Protein AF-A0A8C1NSJ1-F1 (afdb_monomer_lite)

Structure (mmCIF, N/CA/C/O backbone):
data_AF-A0A8C1NSJ1-F1
#
_entry.id   AF-A0A8C1NSJ1-F1
#
loop_
_atom_site.group_PDB
_atom_site.id
_atom_site.type_symbol
_atom_site.label_atom_id
_atom_site.label_alt_id
_atom_site.label_comp_id
_atom_site.label_asym_id
_atom_site.label_entity_id
_atom_site.label_seq_id
_atom_site.pdbx_PDB_ins_code
_atom_site.Cartn_x
_atom_site.Cartn_y
_atom_site.Cartn_z
_atom_site.occupancy
_atom_site.B_iso_or_equiv
_atom_site.auth_seq_id
_atom_site.auth_comp_id
_atom_site.auth_asym_id
_atom_site.auth_atom_id
_atom_site.pdbx_PDB_model_num
ATOM 1 N N . MET A 1 1 ? 10.206 16.726 -25.570 1.00 34.31 1 MET A N 1
ATOM 2 C CA . MET A 1 1 ? 10.011 17.999 -24.839 1.00 34.31 1 MET A CA 1
ATOM 3 C C . MET A 1 1 ? 8.694 18.612 -25.281 1.00 34.31 1 MET A C 1
ATOM 5 O O . MET A 1 1 ? 8.468 18.749 -26.475 1.00 34.31 1 MET A O 1
ATOM 9 N N . HIS A 1 2 ? 7.800 18.856 -24.326 1.00 54.91 2 HIS A N 1
ATOM 10 C CA . HIS A 1 2 ? 6.410 19.257 -24.540 1.00 54.91 2 HIS A CA 1
ATOM 11 C C . HIS A 1 2 ? 6.278 20.534 -25.377 1.00 54.91 2 HIS A C 1
ATOM 13 O O . HIS A 1 2 ? 6.835 21.564 -25.010 1.00 54.91 2 HIS A O 1
ATOM 19 N N . THR A 1 3 ? 5.458 20.502 -26.429 1.00 38.59 3 THR A N 1
ATOM 20 C CA . THR A 1 3 ? 4.785 21.707 -26.930 1.00 38.59 3 THR A CA 1
ATOM 21 C C . THR A 1 3 ? 3.334 21.371 -27.275 1.00 38.59 3 THR A C 1
ATOM 23 O O . THR A 1 3 ? 3.042 20.679 -28.240 1.00 38.59 3 THR A O 1
ATOM 26 N N . CYS A 1 4 ? 2.400 21.859 -26.460 1.00 50.91 4 CYS A N 1
ATOM 27 C CA . CYS A 1 4 ? 1.008 22.037 -26.863 1.00 50.91 4 CYS A CA 1
ATOM 28 C C . CYS A 1 4 ? 0.655 23.495 -26.586 1.00 50.91 4 CYS A C 1
ATOM 30 O O . CYS A 1 4 ? 0.362 23.886 -25.459 1.00 50.91 4 CYS A O 1
ATOM 32 N N . LYS A 1 5 ? 0.776 24.315 -27.632 1.00 51.41 5 LYS A N 1
ATOM 33 C CA . LYS A 1 5 ? 0.287 25.692 -27.674 1.00 51.41 5 LYS A CA 1
ATOM 34 C C . LYS A 1 5 ? -1.123 25.674 -28.266 1.00 51.41 5 LYS A C 1
ATOM 36 O O . LYS A 1 5 ? -1.311 25.129 -29.343 1.00 51.41 5 LYS A O 1
ATOM 41 N N . GLY A 1 6 ? -2.050 26.370 -27.611 1.00 47.47 6 GLY A N 1
ATOM 42 C CA . GLY A 1 6 ? -3.136 27.074 -28.301 1.00 47.47 6 GLY A CA 1
ATOM 43 C C . GLY A 1 6 ? -4.393 26.274 -28.650 1.00 47.47 6 GLY A C 1
ATOM 44 O O . GLY A 1 6 ? -4.537 25.761 -29.747 1.00 47.47 6 GLY A O 1
ATOM 45 N N . HIS A 1 7 ? -5.338 26.274 -27.711 1.00 55.91 7 HIS A N 1
ATOM 46 C CA . HIS A 1 7 ? -6.743 26.667 -27.887 1.00 55.91 7 HIS A CA 1
ATOM 47 C C . HIS A 1 7 ? -7.423 26.421 -29.259 1.00 55.91 7 HIS A C 1
ATOM 49 O O . HIS A 1 7 ? -7.341 27.264 -30.150 1.00 55.91 7 HIS A O 1
ATOM 55 N N . ARG A 1 8 ? -8.200 25.324 -29.346 1.00 41.94 8 ARG A N 1
ATOM 56 C CA . ARG A 1 8 ? -9.598 25.216 -29.848 1.00 41.94 8 ARG A CA 1
ATOM 57 C C . ARG A 1 8 ? -9.840 23.802 -30.406 1.00 41.94 8 ARG A C 1
ATOM 59 O O . ARG A 1 8 ? -9.483 23.510 -31.535 1.00 41.94 8 ARG A O 1
ATOM 66 N N . LEU A 1 9 ? -10.436 22.950 -29.564 1.00 51.19 9 LEU A N 1
ATOM 67 C CA . LEU A 1 9 ? -11.153 21.707 -29.891 1.00 51.19 9 LEU A CA 1
ATOM 68 C C . LEU A 1 9 ? -10.649 20.926 -31.126 1.00 51.19 9 LEU A C 1
ATOM 70 O O . LEU A 1 9 ? -11.204 21.037 -32.215 1.00 51.19 9 LEU A O 1
ATOM 74 N N . VAL A 1 10 ? -9.683 20.029 -30.923 1.00 44.72 10 VAL A N 1
ATOM 75 C CA . VAL A 1 10 ? -9.591 18.824 -31.756 1.00 44.72 10 VAL A CA 1
ATOM 76 C C . VAL A 1 10 ? -9.828 17.633 -30.841 1.00 44.72 10 VAL A C 1
ATOM 78 O O . VAL A 1 10 ? -8.974 17.225 -30.061 1.00 44.72 10 VAL A O 1
ATOM 81 N N . PHE A 1 11 ? -11.052 17.129 -30.935 1.00 47.06 11 PHE A N 1
ATOM 82 C CA . PHE A 1 11 ? -11.524 15.813 -30.519 1.00 47.06 11 PHE A CA 1
ATOM 83 C C . PHE A 1 11 ? -10.714 14.714 -31.255 1.00 47.06 11 PHE A C 1
ATOM 85 O O . PHE A 1 11 ? -11.242 13.991 -32.092 1.00 47.06 11 PHE A O 1
ATOM 92 N N . LEU A 1 12 ? -9.403 14.617 -31.010 1.00 50.06 12 LEU A N 1
ATOM 93 C CA . LEU A 1 12 ? -8.548 13.556 -31.540 1.00 50.06 12 LEU A CA 1
ATOM 94 C C . LEU A 1 12 ? -8.023 12.741 -30.369 1.00 50.06 12 LEU A C 1
ATOM 96 O O . LEU A 1 12 ? -7.242 13.219 -29.549 1.00 50.06 12 LEU A O 1
ATOM 100 N N . CYS A 1 13 ? -8.447 11.486 -30.334 1.00 55.53 13 CYS A N 1
ATOM 101 C CA . CYS A 1 13 ? -7.766 10.392 -29.670 1.00 55.53 13 CYS A CA 1
ATOM 102 C C . CYS A 1 13 ? -6.341 10.260 -30.249 1.00 55.53 13 CYS A C 1
ATOM 104 O O . CYS A 1 13 ? -6.042 9.344 -31.010 1.00 55.53 13 CYS A O 1
ATOM 106 N N . CYS A 1 14 ? -5.451 11.210 -29.953 1.00 57.09 14 CYS A N 1
ATOM 107 C CA . CYS A 1 14 ? -4.022 10.985 -30.070 1.00 57.09 14 CYS A CA 1
ATOM 108 C C . CYS A 1 14 ? -3.715 9.918 -29.027 1.00 57.09 14 CYS A C 1
ATOM 110 O O . CYS A 1 14 ? -3.568 10.235 -27.847 1.00 57.09 14 CYS A O 1
ATOM 112 N N . VAL A 1 15 ? -3.687 8.651 -29.441 1.00 66.44 15 VAL A N 1
ATOM 113 C CA . VAL A 1 15 ? -3.119 7.590 -28.617 1.00 66.44 15 VAL A CA 1
ATOM 114 C C . VAL A 1 15 ? -1.678 8.013 -28.361 1.00 66.44 15 VAL A C 1
ATOM 116 O O . VAL A 1 15 ? -0.824 7.932 -29.242 1.00 66.44 15 VAL A O 1
ATOM 119 N N . ALA A 1 16 ? -1.427 8.572 -27.181 1.00 75.88 16 ALA A N 1
ATOM 120 C CA . ALA A 1 16 ? -0.089 8.903 -26.743 1.00 75.88 16 ALA A CA 1
ATOM 121 C C . ALA A 1 16 ? 0.624 7.570 -26.503 1.00 75.88 16 ALA A C 1
ATOM 123 O O . ALA A 1 16 ? 0.452 6.940 -25.461 1.00 75.88 16 ALA A O 1
ATOM 124 N N . VAL A 1 17 ? 1.359 7.096 -27.510 1.00 84.25 17 VAL A N 1
ATOM 125 C CA . VAL A 1 17 ? 2.182 5.894 -27.383 1.00 84.25 17 VAL A CA 1
ATOM 126 C C . VAL A 1 17 ? 3.334 6.235 -26.445 1.00 84.25 17 VAL A C 1
ATOM 128 O O . VAL A 1 17 ? 4.207 7.031 -26.787 1.00 84.25 17 VAL A O 1
ATOM 131 N N . MET A 1 18 ? 3.319 5.651 -25.247 1.00 88.25 18 MET A N 1
ATOM 132 C CA . MET A 1 18 ? 4.454 5.734 -24.333 1.00 88.25 18 MET A CA 1
ATOM 133 C C . MET A 1 18 ? 5.601 4.882 -24.876 1.00 88.25 18 MET A C 1
ATOM 135 O O . MET A 1 18 ? 5.397 3.753 -25.326 1.00 88.25 18 MET A O 1
ATOM 139 N N . LEU A 1 19 ? 6.818 5.421 -24.826 1.00 92.38 19 LEU A N 1
ATOM 140 C CA . LEU A 1 19 ? 8.013 4.678 -25.220 1.00 92.38 19 LEU A CA 1
ATOM 141 C C . LEU A 1 19 ? 8.286 3.560 -24.210 1.00 92.38 19 LEU A C 1
ATOM 143 O O . LEU A 1 19 ? 8.043 3.727 -23.017 1.00 92.38 19 LEU A O 1
ATOM 147 N N . PHE A 1 20 ? 8.865 2.445 -24.663 1.00 91.94 20 PHE A N 1
ATOM 148 C CA . PHE A 1 20 ? 9.180 1.307 -23.790 1.00 91.94 20 PHE A CA 1
ATOM 149 C C . PHE A 1 20 ? 9.983 1.718 -22.546 1.00 91.94 20 PHE A C 1
ATOM 151 O O . PHE A 1 20 ? 9.630 1.335 -21.439 1.00 91.94 20 PHE A O 1
ATOM 158 N N . GLN A 1 21 ? 11.004 2.565 -22.712 1.00 93.31 21 GLN A N 1
ATOM 159 C CA . GLN A 1 21 ? 11.817 3.079 -21.601 1.00 93.31 21 GLN A CA 1
ATOM 160 C C . GLN A 1 21 ? 10.994 3.861 -20.569 1.00 93.31 21 GLN A C 1
ATOM 162 O O . GLN A 1 21 ? 11.263 3.793 -19.372 1.00 93.31 21 GLN A O 1
ATOM 167 N N . GLU A 1 22 ? 9.965 4.582 -21.016 1.00 92.88 22 GLU A N 1
ATOM 168 C CA . GLU A 1 22 ? 9.076 5.324 -20.127 1.00 92.88 22 GLU A CA 1
ATOM 169 C C . GLU A 1 22 ? 8.163 4.380 -19.340 1.00 92.88 22 GLU A C 1
ATOM 171 O O . GLU A 1 22 ? 7.985 4.564 -18.136 1.00 92.88 22 GLU A O 1
ATOM 176 N N . VAL A 1 23 ? 7.617 3.353 -19.996 1.00 93.56 23 VAL A N 1
ATOM 177 C CA . VAL A 1 23 ? 6.791 2.333 -19.333 1.00 93.56 23 VAL A CA 1
ATOM 178 C C . VAL A 1 23 ? 7.629 1.554 -18.326 1.00 93.56 23 VAL A C 1
ATOM 180 O O . VAL A 1 23 ? 7.243 1.472 -17.165 1.00 93.56 23 VAL A O 1
ATOM 183 N N . TRP A 1 24 ? 8.801 1.077 -18.747 1.00 92.88 24 TRP A N 1
ATOM 184 C CA . TRP A 1 24 ? 9.735 0.317 -17.922 1.00 92.88 24 TRP A CA 1
ATOM 185 C C . TRP A 1 24 ? 10.193 1.102 -16.689 1.00 92.88 24 TRP A C 1
ATOM 187 O O . TRP A 1 24 ? 10.139 0.603 -15.568 1.00 92.88 24 TRP A O 1
ATOM 197 N N . GLY A 1 25 ? 10.579 2.369 -16.869 1.00 93.06 25 GLY A N 1
ATOM 198 C CA . GLY A 1 25 ? 10.964 3.232 -15.751 1.00 93.06 25 GLY A CA 1
ATOM 199 C C . GLY A 1 25 ? 9.802 3.526 -14.795 1.00 93.06 25 GLY A C 1
ATOM 200 O O . GLY A 1 25 ? 10.006 3.637 -13.587 1.00 93.06 25 GLY A O 1
ATOM 201 N N . LYS A 1 26 ? 8.567 3.627 -15.307 1.00 93.38 26 LYS A N 1
ATOM 202 C CA . LYS A 1 26 ? 7.367 3.848 -14.482 1.00 93.38 26 LYS A CA 1
ATOM 203 C C . LYS A 1 26 ? 6.881 2.588 -13.765 1.00 93.38 26 LYS A C 1
ATOM 205 O O . LYS A 1 26 ? 6.242 2.736 -12.724 1.00 93.38 26 LYS A O 1
ATOM 210 N N . SER A 1 27 ? 7.149 1.401 -14.309 1.00 94.25 27 SER A N 1
ATOM 211 C CA . SER A 1 27 ? 6.764 0.112 -13.725 1.00 94.25 27 SER A CA 1
ATOM 212 C C . SER A 1 27 ? 7.817 -0.477 -12.788 1.00 94.25 27 SER A C 1
ATOM 214 O O . SER A 1 27 ? 7.543 -1.490 -12.152 1.00 94.25 27 SER A O 1
ATOM 216 N N . PHE A 1 28 ? 9.005 0.126 -12.695 1.00 95.94 28 PHE A N 1
ATOM 217 C CA . PHE A 1 28 ? 10.069 -0.363 -11.822 1.00 95.94 28 PHE A CA 1
ATOM 218 C C . PHE A 1 28 ? 9.687 -0.280 -10.335 1.00 95.94 28 PHE A C 1
ATOM 220 O O . PHE A 1 28 ? 8.997 0.656 -9.919 1.00 95.94 28 PHE A O 1
ATOM 227 N N . CYS A 1 29 ? 10.157 -1.259 -9.553 1.00 96.88 29 CYS A N 1
ATOM 228 C CA . CYS A 1 29 ? 9.915 -1.388 -8.113 1.00 96.88 29 CYS A CA 1
ATOM 229 C C . CYS A 1 29 ? 10.137 -0.064 -7.362 1.00 96.88 29 CYS A C 1
ATOM 231 O O . CYS A 1 29 ? 11.247 0.475 -7.331 1.00 96.88 29 CYS A O 1
ATOM 233 N N . ARG A 1 30 ? 9.066 0.462 -6.759 1.00 95.75 30 ARG A N 1
ATOM 234 C CA . ARG A 1 30 ? 9.082 1.702 -5.973 1.00 95.75 30 ARG A CA 1
ATOM 235 C C . ARG A 1 30 ? 7.943 1.734 -4.961 1.00 95.75 30 ARG A C 1
ATOM 237 O O . ARG A 1 30 ? 7.018 0.924 -5.000 1.00 95.75 30 ARG A O 1
ATOM 244 N N . THR A 1 31 ? 7.988 2.722 -4.083 1.00 96.62 31 THR A N 1
ATOM 245 C CA . THR A 1 31 ? 6.884 3.061 -3.192 1.00 96.62 31 THR A CA 1
ATOM 246 C C . THR A 1 31 ? 5.758 3.766 -3.956 1.00 96.62 31 THR A C 1
ATOM 248 O O . THR A 1 31 ? 5.999 4.685 -4.742 1.00 96.62 31 THR A O 1
ATOM 251 N N . ILE A 1 32 ? 4.516 3.322 -3.753 1.00 95.62 32 ILE A N 1
ATOM 252 C CA . ILE A 1 32 ? 3.303 3.919 -4.329 1.00 95.62 32 ILE A CA 1
ATOM 253 C C . ILE A 1 32 ? 2.218 3.968 -3.249 1.00 95.62 32 ILE A C 1
ATOM 255 O O . ILE A 1 32 ? 2.062 3.026 -2.474 1.00 95.62 32 ILE A O 1
ATOM 259 N N . GLU A 1 33 ? 1.457 5.058 -3.207 1.00 95.69 33 GLU A N 1
ATOM 260 C CA . GLU A 1 33 ? 0.270 5.178 -2.361 1.00 95.69 33 GLU A CA 1
ATOM 261 C C . GLU A 1 33 ? -0.855 4.274 -2.890 1.00 95.69 33 GLU A C 1
ATOM 263 O O . GLU A 1 33 ? -1.258 4.359 -4.054 1.00 95.69 33 GLU A O 1
ATOM 268 N N . LYS A 1 34 ? -1.358 3.385 -2.035 1.00 94.31 34 LYS A N 1
ATOM 269 C CA . LYS A 1 34 ? -2.422 2.434 -2.355 1.00 94.31 34 LYS A CA 1
ATOM 270 C C . LYS A 1 34 ? -3.466 2.429 -1.245 1.00 94.31 34 LYS A C 1
ATOM 272 O O . LYS A 1 34 ? -3.140 2.535 -0.069 1.00 94.31 34 LYS A O 1
ATOM 277 N N . LEU A 1 35 ? -4.728 2.249 -1.623 1.00 94.81 35 LEU A N 1
ATOM 278 C CA . LEU A 1 35 ? -5.801 1.996 -0.668 1.00 94.81 35 LEU A CA 1
ATOM 279 C C . LEU A 1 35 ? -5.727 0.547 -0.180 1.00 94.81 35 LEU A C 1
ATOM 281 O O . LEU A 1 35 ? -5.834 -0.389 -0.977 1.00 94.81 35 LEU A O 1
ATOM 285 N N . VAL A 1 36 ? -5.542 0.377 1.124 1.00 93.06 36 VAL A N 1
ATOM 286 C CA . VAL A 1 36 ? -5.490 -0.929 1.791 1.00 93.06 36 VAL A CA 1
ATOM 287 C C . VAL A 1 36 ? -6.687 -1.057 2.721 1.00 93.06 36 VAL A C 1
ATOM 289 O O . VAL A 1 36 ? -7.105 -0.084 3.349 1.00 93.06 36 VAL A O 1
ATOM 292 N N . GLU A 1 37 ? -7.266 -2.251 2.782 1.00 90.75 37 GLU A N 1
ATOM 293 C CA . GLU A 1 37 ? -8.386 -2.545 3.668 1.00 90.75 37 GLU A CA 1
ATOM 294 C C . GLU A 1 37 ? -7.917 -2.656 5.124 1.00 90.75 37 GLU A C 1
ATOM 296 O O . GLU A 1 37 ? -7.019 -3.432 5.450 1.00 90.75 37 GLU A O 1
ATOM 301 N N . VAL A 1 38 ? -8.561 -1.904 6.017 1.00 88.12 38 VAL A N 1
ATOM 302 C CA . VAL A 1 38 ? -8.174 -1.821 7.436 1.00 88.12 38 VAL A CA 1
ATOM 303 C C . VAL A 1 38 ? -8.313 -3.172 8.149 1.00 88.12 38 VAL A C 1
ATOM 305 O O . VAL A 1 38 ? -7.499 -3.501 9.007 1.00 88.12 38 VAL A O 1
ATOM 308 N N . VAL A 1 39 ? -9.311 -3.978 7.773 1.00 83.94 39 VAL A N 1
ATOM 309 C CA . VAL A 1 39 ? -9.597 -5.287 8.391 1.00 83.94 39 VAL A CA 1
ATOM 310 C C . VAL A 1 39 ? -8.445 -6.280 8.195 1.00 83.94 39 VAL A C 1
ATOM 312 O O . VAL A 1 39 ? -8.170 -7.075 9.089 1.00 83.94 39 VAL A O 1
ATOM 315 N N . GLN A 1 40 ? -7.750 -6.223 7.054 1.00 84.31 40 GLN A N 1
ATOM 316 C CA . GLN A 1 40 ? -6.638 -7.133 6.746 1.00 84.31 40 GLN A CA 1
ATOM 317 C C . GLN A 1 40 ? -5.392 -6.815 7.580 1.00 84.31 40 GLN A C 1
ATOM 319 O O . GLN A 1 40 ? -4.676 -7.715 8.005 1.00 84.31 40 GLN A O 1
ATOM 324 N N . GLU A 1 41 ? -5.149 -5.530 7.835 1.00 83.62 41 GLU A N 1
ATOM 325 C CA . GLU A 1 41 ? -3.978 -5.045 8.575 1.00 83.62 41 GLU A CA 1
ATOM 326 C C . GLU A 1 41 ? -4.192 -5.068 10.095 1.00 83.62 41 GLU A C 1
ATOM 328 O O . GLU A 1 41 ? -3.235 -5.143 10.866 1.00 83.62 41 GLU A O 1
ATOM 333 N N . TYR A 1 42 ? -5.450 -5.012 10.537 1.00 80.94 42 TYR A N 1
ATOM 334 C CA . TYR A 1 42 ? -5.831 -5.022 11.946 1.00 80.94 42 TYR A CA 1
ATOM 335 C C . TYR A 1 42 ? -6.925 -6.075 12.226 1.00 80.94 42 TYR A C 1
ATOM 337 O O . TYR A 1 42 ? -8.052 -5.723 12.582 1.00 80.94 42 TYR A O 1
ATOM 345 N N . PRO A 1 43 ? -6.612 -7.382 12.102 1.00 70.12 43 PRO A N 1
ATOM 346 C CA . PRO A 1 43 ? -7.594 -8.466 12.233 1.00 70.12 43 PRO A CA 1
ATOM 347 C C . PRO A 1 43 ? -8.040 -8.749 13.681 1.00 70.12 43 PRO A C 1
ATOM 349 O O . PRO A 1 43 ? -8.871 -9.623 13.907 1.00 70.12 43 PRO A O 1
ATOM 352 N N . GLY A 1 44 ? -7.494 -8.041 14.678 1.00 65.19 44 GLY A N 1
ATOM 353 C CA . GLY A 1 44 ? -7.680 -8.330 16.108 1.00 65.19 44 GLY A CA 1
ATOM 354 C C . GLY A 1 44 ? -9.074 -8.045 16.683 1.00 65.19 44 GLY A C 1
ATOM 355 O O . GLY A 1 44 ? -9.302 -8.323 17.853 1.00 65.19 44 GLY A O 1
ATOM 356 N N . GLU A 1 45 ? -10.000 -7.506 15.891 1.00 57.41 45 GLU A N 1
ATOM 357 C CA . GLU A 1 45 ? -11.347 -7.116 16.326 1.00 57.41 45 GLU A CA 1
ATOM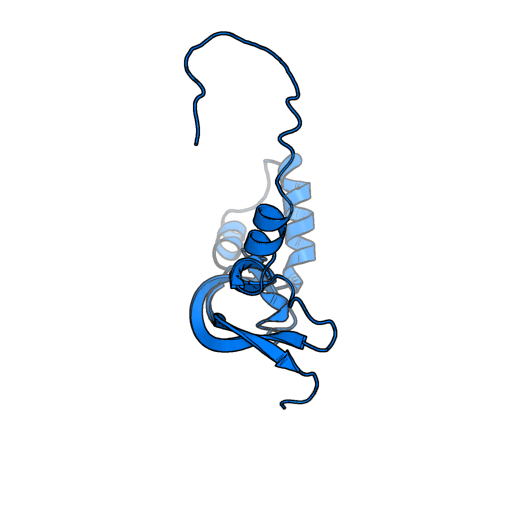 358 C C . GLU A 1 45 ? -12.391 -7.775 15.415 1.00 57.41 45 GLU A C 1
A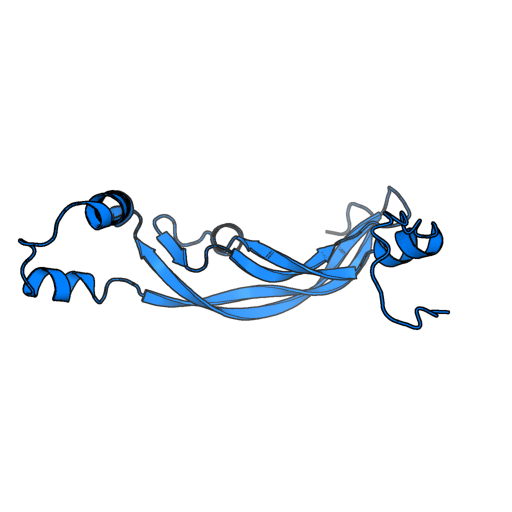TOM 360 O O . GLU A 1 45 ? -13.085 -7.113 14.638 1.00 57.41 45 GLU A O 1
ATOM 365 N N . VAL A 1 46 ? -12.487 -9.105 15.481 1.00 55.97 46 VAL A N 1
ATOM 366 C CA . VAL A 1 46 ? -13.643 -9.830 14.937 1.00 55.97 46 VAL A CA 1
ATOM 367 C C . VAL A 1 46 ? -14.902 -9.206 15.545 1.00 55.97 46 VAL A C 1
ATOM 369 O O . VAL A 1 46 ? -14.947 -8.971 16.746 1.00 55.97 46 VAL A O 1
ATOM 372 N N . GLU A 1 47 ? -15.893 -8.899 14.706 1.00 62.66 47 GLU A N 1
ATOM 373 C CA . GLU A 1 47 ? -17.155 -8.212 15.049 1.00 62.66 47 GLU A CA 1
ATOM 374 C C . GLU A 1 47 ? -17.237 -6.686 14.859 1.00 62.66 47 GLU A C 1
ATOM 376 O O . GLU A 1 47 ? -18.198 -6.074 15.331 1.00 62.66 47 GLU A O 1
ATOM 381 N N . HIS A 1 48 ? -16.347 -6.056 14.080 1.00 68.69 48 HIS A N 1
ATOM 382 C CA . HIS A 1 48 ? -16.454 -4.616 13.800 1.00 68.69 48 HIS A CA 1
ATOM 383 C C . HIS A 1 48 ? -16.249 -4.202 12.331 1.00 68.69 48 HIS A C 1
ATOM 385 O O . HIS A 1 48 ? -15.576 -4.871 11.554 1.00 68.69 48 HIS A O 1
ATOM 391 N N . ILE A 1 49 ? -16.826 -3.053 11.962 1.00 75.06 49 ILE A N 1
ATOM 392 C CA . ILE A 1 49 ? -16.640 -2.361 10.679 1.00 75.06 49 ILE A CA 1
ATOM 393 C C . ILE A 1 49 ? -15.868 -1.079 10.925 1.00 75.06 49 ILE A C 1
ATOM 395 O O . ILE A 1 49 ? -16.239 -0.279 11.789 1.00 75.06 49 ILE A O 1
ATOM 399 N N . PHE A 1 50 ? -14.856 -0.848 10.102 1.00 82.56 50 PHE A N 1
ATOM 400 C CA . PHE A 1 50 ? -14.092 0.390 10.095 1.00 82.56 50 PHE A CA 1
ATOM 401 C C . PHE A 1 50 ? -14.668 1.375 9.075 1.00 82.56 50 PHE A C 1
ATOM 403 O O . PHE A 1 50 ? -15.001 1.002 7.951 1.00 82.56 50 PHE A O 1
ATOM 410 N N . SER A 1 51 ? -14.779 2.644 9.460 1.00 82.69 51 SER A N 1
ATOM 411 C CA . SER A 1 51 ? -15.037 3.756 8.546 1.00 82.69 51 SER A CA 1
ATOM 412 C C . SER A 1 51 ? -13.900 4.775 8.655 1.00 82.69 51 SER A C 1
ATOM 414 O O . SER A 1 51 ? -13.726 5.359 9.731 1.00 82.69 51 SER A O 1
ATOM 416 N N . PRO A 1 52 ? -13.177 5.053 7.559 1.00 88.06 52 PRO A N 1
ATOM 417 C CA . PRO A 1 52 ? -13.294 4.399 6.250 1.00 88.06 52 PRO A CA 1
ATOM 418 C C . PRO A 1 52 ? -12.853 2.922 6.296 1.00 88.06 52 PRO A C 1
ATOM 420 O O . PRO A 1 52 ? -12.069 2.533 7.158 1.00 88.06 52 PRO A O 1
ATOM 423 N N . THR A 1 53 ? -13.361 2.096 5.378 1.00 86.31 53 THR A N 1
ATOM 424 C CA . THR A 1 53 ? -12.964 0.677 5.262 1.00 86.31 53 THR A CA 1
ATOM 425 C C . THR A 1 53 ? -11.574 0.517 4.650 1.00 86.31 53 THR A C 1
ATOM 427 O O . THR A 1 53 ? -10.876 -0.454 4.935 1.00 86.31 53 THR A O 1
ATOM 430 N N . CYS A 1 54 ? -11.167 1.481 3.821 1.00 91.06 54 CYS A N 1
ATOM 431 C CA . CYS A 1 54 ? -9.865 1.534 3.175 1.00 91.06 54 CYS A CA 1
ATOM 432 C C . CYS A 1 54 ? -9.146 2.832 3.540 1.00 91.06 54 CYS A C 1
ATOM 434 O O . CYS A 1 54 ? -9.769 3.895 3.586 1.00 91.06 54 CYS A O 1
ATOM 436 N N . VAL A 1 55 ? -7.836 2.750 3.748 1.00 92.75 55 VAL A N 1
ATOM 437 C CA . VAL A 1 55 ? -6.979 3.900 4.054 1.00 92.75 55 VAL A CA 1
ATOM 438 C C . VAL A 1 55 ? -5.798 3.961 3.083 1.00 92.75 55 VAL A C 1
ATOM 440 O O . VAL A 1 55 ? -5.332 2.907 2.638 1.00 92.75 55 VAL A O 1
ATOM 443 N N . PRO A 1 56 ? -5.330 5.164 2.710 1.00 94.38 56 PRO A N 1
ATOM 444 C CA . PRO A 1 56 ? -4.147 5.311 1.875 1.00 94.38 56 PRO A CA 1
ATOM 445 C C . PRO A 1 56 ? -2.890 4.947 2.665 1.00 94.38 56 PRO A C 1
ATOM 447 O O . PRO A 1 56 ? -2.661 5.481 3.747 1.00 94.38 56 PRO A O 1
ATOM 450 N N . LEU A 1 57 ? -2.079 4.045 2.121 1.00 95.25 57 LEU A N 1
ATOM 451 C CA . LEU A 1 57 ? -0.779 3.662 2.661 1.00 95.25 57 LEU A CA 1
ATOM 452 C C . LEU A 1 57 ? 0.227 3.531 1.526 1.00 95.25 57 LEU A C 1
ATOM 454 O O . LEU A 1 57 ? -0.075 2.979 0.464 1.00 95.25 57 LEU A O 1
ATOM 458 N N . VAL A 1 58 ? 1.450 3.975 1.764 1.00 96.38 58 VAL A N 1
ATOM 459 C CA . VAL A 1 58 ? 2.577 3.710 0.881 1.00 96.38 58 VAL A CA 1
ATOM 460 C C . VAL A 1 58 ? 2.996 2.245 1.001 1.00 96.38 58 VAL A C 1
ATOM 462 O O . VAL A 1 58 ? 3.292 1.730 2.082 1.00 96.38 58 VAL A O 1
ATOM 465 N N . ARG A 1 59 ? 3.014 1.557 -0.139 1.00 95.75 59 ARG A N 1
ATOM 466 C CA . ARG A 1 59 ? 3.406 0.149 -0.274 1.00 95.75 59 ARG A CA 1
ATOM 467 C C . ARG A 1 59 ? 4.336 -0.027 -1.466 1.00 95.75 59 ARG A C 1
ATOM 469 O O . ARG A 1 59 ? 4.375 0.815 -2.364 1.00 95.75 59 ARG A O 1
ATOM 476 N N . CYS A 1 60 ? 5.073 -1.131 -1.485 1.00 96.25 60 CYS A N 1
ATOM 477 C CA . CYS A 1 60 ? 5.837 -1.510 -2.667 1.00 96.25 60 CYS A CA 1
ATOM 478 C C . CYS A 1 60 ? 4.920 -1.937 -3.806 1.00 96.25 60 CYS A C 1
ATOM 480 O O . CYS A 1 60 ? 3.959 -2.683 -3.606 1.00 96.25 60 CYS A O 1
ATOM 482 N N . ALA A 1 61 ? 5.232 -1.454 -5.002 1.00 95.50 61 ALA A N 1
ATOM 483 C CA . ALA A 1 61 ? 4.570 -1.841 -6.233 1.00 95.50 61 ALA A CA 1
ATOM 484 C C . ALA A 1 61 ? 5.529 -1.709 -7.420 1.00 95.50 61 ALA A C 1
ATOM 486 O O . ALA A 1 61 ? 6.515 -0.970 -7.378 1.00 95.50 61 ALA A O 1
ATOM 487 N N . GLY A 1 62 ? 5.198 -2.415 -8.496 1.00 94.75 62 GLY A N 1
ATOM 488 C CA . GLY A 1 62 ? 6.030 -2.519 -9.687 1.00 94.75 62 GLY A CA 1
ATOM 489 C C . GLY A 1 62 ? 6.653 -3.901 -9.822 1.00 94.75 62 GLY A C 1
ATOM 490 O O . GLY A 1 62 ? 6.350 -4.816 -9.057 1.00 94.75 62 GLY A O 1
ATOM 491 N N . CYS A 1 63 ? 7.505 -4.043 -10.825 1.00 94.62 63 CYS A N 1
ATOM 492 C CA . CYS A 1 63 ? 8.200 -5.279 -11.141 1.00 94.62 63 CYS A CA 1
ATOM 493 C C . CYS A 1 63 ? 9.713 -5.090 -11.045 1.00 94.62 63 CYS A C 1
ATOM 495 O O . CYS A 1 63 ? 10.246 -3.992 -11.243 1.00 94.62 63 CYS A O 1
ATOM 497 N N . CYS A 1 64 ? 10.396 -6.193 -10.778 1.00 94.06 64 CYS A N 1
ATOM 498 C CA . CYS A 1 64 ? 11.830 -6.306 -10.966 1.00 94.06 64 CYS A CA 1
ATOM 499 C C . CYS A 1 64 ? 12.073 -6.828 -12.384 1.00 94.06 64 CYS A C 1
ATOM 501 O O . CYS A 1 64 ? 11.294 -7.622 -12.899 1.00 94.06 64 CYS A O 1
ATOM 503 N N . GLY A 1 65 ? 13.111 -6.333 -13.057 1.00 92.31 65 GLY A N 1
ATOM 504 C CA . GLY A 1 65 ? 13.401 -6.712 -14.446 1.00 92.31 65 GLY A CA 1
ATOM 505 C C . GLY A 1 65 ? 13.869 -8.160 -14.638 1.00 92.31 65 GLY A C 1
ATOM 506 O O . GLY A 1 65 ? 14.151 -8.547 -15.766 1.00 92.31 65 GLY A O 1
ATOM 507 N N . ASP A 1 66 ? 13.973 -8.917 -13.547 1.00 93.31 66 ASP A N 1
ATOM 508 C CA . ASP A 1 66 ? 14.371 -10.319 -13.478 1.00 93.31 66 ASP A CA 1
ATOM 509 C C . ASP A 1 66 ? 13.257 -11.084 -12.757 1.00 93.31 66 ASP A C 1
ATOM 511 O O . ASP A 1 66 ? 12.776 -10.640 -11.714 1.00 93.31 66 ASP A O 1
ATOM 515 N N . GLU A 1 67 ? 12.852 -12.215 -13.323 1.00 90.94 67 GLU A N 1
ATOM 516 C CA . GLU A 1 67 ? 11.793 -13.083 -12.801 1.00 90.94 67 GLU A CA 1
ATOM 517 C C . GLU A 1 67 ? 12.160 -13.769 -11.481 1.00 90.94 67 GLU A C 1
ATOM 519 O O . GLU A 1 67 ? 11.274 -14.167 -10.732 1.00 90.94 67 GLU A O 1
ATOM 524 N N . ASN A 1 68 ? 13.455 -13.872 -11.168 1.00 92.31 68 ASN A N 1
ATOM 525 C CA . ASN A 1 68 ? 13.930 -14.418 -9.899 1.00 92.31 68 ASN A CA 1
ATOM 526 C C . ASN A 1 68 ? 13.904 -13.386 -8.765 1.00 92.31 68 ASN A C 1
ATOM 528 O O . ASN A 1 68 ? 14.257 -13.726 -7.633 1.00 92.31 68 ASN A O 1
ATOM 532 N N . LEU A 1 69 ? 13.550 -12.130 -9.064 1.00 94.25 69 LEU A N 1
ATOM 533 C CA . LEU A 1 69 ? 13.497 -11.033 -8.107 1.00 94.25 69 LEU A CA 1
ATOM 534 C C . LEU A 1 69 ? 12.059 -10.559 -7.889 1.00 94.25 69 LEU A C 1
ATOM 536 O O . LEU A 1 69 ? 11.305 -10.312 -8.829 1.00 94.25 69 LEU A O 1
ATOM 540 N N . GLU A 1 70 ? 11.726 -10.300 -6.633 1.00 94.75 70 GLU A N 1
ATOM 541 C CA . GLU A 1 70 ? 10.458 -9.718 -6.213 1.00 94.75 70 GLU A CA 1
ATOM 542 C C . GLU A 1 70 ? 10.671 -8.380 -5.503 1.00 94.75 70 GLU A C 1
ATOM 544 O O . GLU A 1 70 ? 11.696 -8.133 -4.866 1.00 94.75 70 GLU A O 1
ATOM 549 N N . CYS A 1 71 ? 9.687 -7.490 -5.627 1.00 95.56 71 CYS A N 1
ATOM 550 C CA . CYS A 1 71 ? 9.722 -6.161 -5.028 1.00 95.56 71 CYS A CA 1
ATOM 551 C C . CYS A 1 71 ? 9.223 -6.225 -3.579 1.00 95.56 71 CYS A C 1
ATOM 553 O O . CYS A 1 71 ? 8.013 -6.254 -3.342 1.00 95.56 71 CYS A O 1
ATOM 555 N N . HIS A 1 72 ? 10.152 -6.210 -2.621 1.00 95.56 72 HIS A N 1
ATOM 556 C CA . HIS A 1 72 ? 9.861 -6.356 -1.192 1.00 95.56 72 HIS A CA 1
ATOM 557 C C . HIS A 1 72 ? 10.159 -5.076 -0.392 1.00 95.56 72 HIS A C 1
ATOM 559 O O . HIS A 1 72 ? 11.057 -4.302 -0.753 1.00 95.56 72 HIS A O 1
ATOM 565 N N . PRO A 1 73 ? 9.402 -4.813 0.693 1.00 95.06 73 PRO A N 1
ATOM 566 C CA . PRO A 1 73 ? 9.663 -3.692 1.587 1.00 95.06 73 PRO A CA 1
ATOM 567 C C . PRO A 1 73 ? 10.894 -3.972 2.458 1.00 95.06 73 PRO A C 1
ATOM 569 O O . PRO A 1 73 ? 10.924 -4.948 3.199 1.00 95.06 73 PRO A O 1
ATOM 572 N N . THR A 1 74 ? 11.889 -3.085 2.437 1.00 94.19 74 THR A N 1
ATOM 573 C CA . THR A 1 74 ? 13.117 -3.240 3.248 1.00 94.19 74 THR A CA 1
ATOM 574 C C . THR A 1 74 ? 13.158 -2.343 4.473 1.00 94.19 74 THR A C 1
ATOM 576 O O . THR A 1 74 ? 13.889 -2.610 5.424 1.00 94.19 74 THR A O 1
ATOM 579 N N . LEU A 1 75 ? 12.346 -1.286 4.476 1.00 94.44 75 LEU A N 1
ATOM 580 C CA . LEU A 1 75 ? 12.149 -0.423 5.629 1.00 94.44 75 LEU A CA 1
ATOM 581 C C . LEU A 1 75 ? 10.676 -0.044 5.733 1.00 94.44 75 LEU A C 1
ATOM 583 O O . LEU A 1 75 ? 10.082 0.444 4.770 1.00 94.44 75 LEU A O 1
ATOM 587 N N . THR A 1 76 ? 10.104 -0.226 6.920 1.00 95.50 76 THR A N 1
ATOM 588 C CA . THR A 1 76 ? 8.715 0.132 7.227 1.00 95.50 76 THR A CA 1
ATOM 589 C C . THR A 1 76 ? 8.638 1.025 8.455 1.00 95.50 76 THR A C 1
ATOM 591 O O . THR A 1 76 ? 9.399 0.830 9.403 1.00 95.50 76 THR A O 1
ATOM 594 N N . SER A 1 77 ? 7.677 1.942 8.476 1.00 95.38 77 SER A N 1
ATOM 595 C CA . SER A 1 77 ? 7.326 2.761 9.638 1.00 95.38 77 SER A CA 1
ATOM 596 C C . SER A 1 77 ? 5.873 2.544 10.035 1.00 95.38 77 SER A C 1
ATOM 598 O O . SER A 1 77 ? 5.039 2.188 9.213 1.00 95.38 77 SER A O 1
ATOM 600 N N . ASN A 1 78 ? 5.558 2.777 11.304 1.00 94.56 78 ASN A N 1
ATOM 601 C CA . ASN A 1 78 ? 4.181 2.760 11.779 1.00 94.56 78 ASN A CA 1
ATOM 602 C C . ASN A 1 78 ? 3.554 4.146 11.601 1.00 94.56 78 ASN A C 1
ATOM 604 O O . ASN A 1 78 ? 4.058 5.120 12.161 1.00 94.56 78 ASN A O 1
ATOM 608 N N . THR A 1 79 ? 2.440 4.209 10.881 1.00 92.25 79 THR A N 1
ATOM 609 C CA . THR A 1 79 ? 1.623 5.413 10.717 1.00 92.25 79 THR A CA 1
ATOM 610 C C . THR A 1 79 ? 0.341 5.248 11.525 1.00 92.25 79 THR A C 1
ATOM 612 O O . THR A 1 79 ? -0.339 4.222 11.442 1.00 92.25 79 THR A O 1
ATOM 615 N N . THR A 1 80 ? 0.005 6.253 12.335 1.00 92.69 80 THR A N 1
ATOM 616 C CA . THR A 1 80 ? -1.227 6.258 13.127 1.00 92.69 80 THR A CA 1
ATOM 617 C C . THR A 1 80 ? -2.366 6.925 12.366 1.00 92.69 80 THR A C 1
ATOM 619 O O . THR A 1 80 ? -2.189 7.957 11.722 1.00 92.69 80 THR A O 1
ATOM 622 N N . MET A 1 81 ? -3.559 6.341 12.443 1.00 90.75 81 MET A N 1
ATOM 623 C CA . MET A 1 81 ? -4.752 6.843 11.762 1.00 90.75 81 MET A CA 1
ATOM 624 C C . MET A 1 81 ? -5.957 6.787 12.688 1.00 90.75 81 MET A C 1
ATOM 626 O O . MET A 1 81 ? -6.108 5.852 13.473 1.00 90.75 81 MET A O 1
ATOM 630 N N . GLN A 1 82 ? -6.835 7.783 12.585 1.00 89.31 82 GLN A N 1
ATOM 631 C CA . GLN A 1 82 ? -8.091 7.802 13.322 1.00 89.31 82 GLN A CA 1
ATOM 632 C C . GLN A 1 82 ? -9.202 7.201 12.461 1.00 89.31 82 GLN A C 1
ATOM 634 O O . GLN A 1 82 ? -9.532 7.727 11.399 1.00 89.31 82 GLN A O 1
ATOM 639 N N . VAL A 1 83 ? -9.795 6.110 12.936 1.00 86.81 83 VAL A N 1
ATOM 640 C CA . VAL A 1 83 ? -10.897 5.408 12.271 1.00 86.81 83 VAL A CA 1
ATOM 641 C C . VAL A 1 83 ? -12.102 5.344 13.194 1.00 86.81 83 VAL A C 1
ATOM 643 O O . VAL A 1 83 ? -11.965 5.327 14.418 1.00 86.81 83 VAL A O 1
ATOM 646 N N . ARG A 1 84 ? -13.304 5.306 12.621 1.00 85.00 84 ARG A N 1
ATOM 647 C CA . ARG A 1 84 ? -14.527 5.045 13.388 1.00 85.00 84 ARG A CA 1
ATOM 648 C C . ARG A 1 84 ? -14.870 3.572 13.315 1.00 85.00 84 ARG A C 1
ATOM 650 O O . ARG A 1 84 ? -14.780 2.976 12.245 1.00 85.00 84 ARG A O 1
ATOM 657 N N . ILE A 1 85 ? -15.294 3.017 14.438 1.00 81.38 85 ILE A N 1
ATOM 658 C CA . ILE A 1 85 ? -15.625 1.603 14.572 1.00 81.38 85 ILE A CA 1
ATOM 659 C C . ILE A 1 85 ? -17.114 1.448 14.847 1.00 81.38 85 ILE A C 1
ATOM 661 O O . ILE A 1 85 ? -17.661 2.139 15.709 1.00 81.38 85 ILE A O 1
ATOM 665 N N . PHE A 1 86 ? -17.742 0.519 14.128 1.00 77.88 86 PHE A N 1
ATOM 666 C CA . PHE A 1 86 ? -19.145 0.147 14.286 1.00 77.88 86 PHE A CA 1
ATOM 667 C C . PHE A 1 86 ? -19.263 -1.360 14.569 1.00 77.88 86 PHE A C 1
ATOM 669 O O . PHE A 1 86 ? -18.683 -2.143 13.822 1.00 77.88 86 PHE A O 1
ATOM 676 N N . PRO A 1 87 ? -20.009 -1.800 15.594 1.00 73.00 87 PRO A N 1
ATOM 677 C CA . PRO A 1 87 ? -20.181 -3.227 15.891 1.00 73.00 87 PRO A CA 1
ATOM 678 C C . PRO A 1 87 ? -21.074 -3.951 14.859 1.00 73.00 87 PRO A C 1
ATOM 680 O O . PRO A 1 87 ? -22.104 -3.414 14.434 1.00 73.00 87 PRO A O 1
ATOM 683 N N . LEU A 1 88 ? -20.718 -5.189 14.478 1.00 62.88 88 LEU A N 1
ATOM 684 C CA . LEU A 1 88 ? -21.426 -6.009 13.472 1.00 62.88 88 LEU A CA 1
ATOM 685 C C . LEU A 1 88 ? -22.823 -6.457 13.917 1.00 62.88 88 LEU A C 1
ATOM 687 O O . LEU A 1 88 ? -23.708 -6.595 13.071 1.00 62.88 88 LEU A O 1
ATOM 691 N N . THR A 1 89 ? -23.073 -6.584 15.225 1.00 58.16 89 THR A N 1
ATOM 692 C CA . THR A 1 89 ? -24.421 -6.819 15.791 1.00 58.16 89 THR A CA 1
ATOM 693 C C . THR A 1 89 ? -25.439 -5.751 15.368 1.00 58.16 89 THR A C 1
ATOM 695 O O . THR A 1 89 ? -26.646 -5.955 15.478 1.00 58.16 89 THR A O 1
ATOM 698 N N . ARG A 1 90 ? -24.957 -4.620 14.833 1.00 53.69 90 ARG A N 1
ATOM 699 C CA . ARG A 1 90 ? -25.736 -3.470 14.374 1.00 53.69 90 ARG A CA 1
ATOM 700 C C . ARG A 1 90 ? -25.890 -3.377 12.853 1.00 53.69 90 ARG A C 1
ATOM 702 O O . ARG A 1 90 ? -26.574 -2.466 12.396 1.00 53.69 90 ARG A O 1
ATOM 709 N N . LEU A 1 91 ? -25.314 -4.277 12.047 1.00 53.25 91 LEU A N 1
ATOM 710 C CA . LEU A 1 91 ? -25.498 -4.264 10.582 1.00 53.25 91 LEU A CA 1
ATOM 711 C C . LEU A 1 91 ? -26.909 -4.625 10.140 1.00 53.25 91 LEU A C 1
ATOM 713 O O . LEU A 1 91 ? -27.402 -4.083 9.150 1.00 53.25 91 LEU A O 1
ATOM 717 N N . THR A 1 92 ? -27.574 -5.496 10.888 1.00 47.69 92 THR A N 1
ATOM 718 C CA . THR A 1 92 ? -29.007 -5.766 10.730 1.00 47.69 92 THR A CA 1
ATOM 719 C C . THR A 1 92 ? -29.835 -4.508 10.990 1.00 47.69 92 THR A C 1
ATOM 721 O O . THR A 1 92 ? -30.887 -4.347 10.397 1.00 47.69 92 THR A O 1
ATOM 724 N N . ILE A 1 93 ? -29.334 -3.569 11.799 1.00 49.91 93 ILE A N 1
ATOM 725 C CA . ILE A 1 93 ? -29.981 -2.282 12.062 1.00 49.91 93 ILE A CA 1
ATOM 726 C C . ILE A 1 93 ? -29.58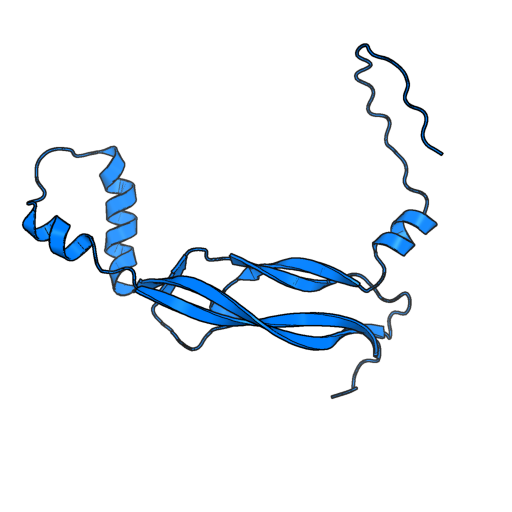1 -1.254 10.995 1.00 49.91 93 ILE A C 1
ATOM 728 O O . ILE A 1 93 ? -30.462 -0.640 10.426 1.00 49.91 93 ILE A O 1
ATOM 732 N N . PHE A 1 94 ? -28.299 -1.100 10.637 1.00 48.62 94 PHE A N 1
ATOM 733 C CA . PHE A 1 94 ? -27.835 -0.118 9.638 1.00 48.62 94 PHE A CA 1
ATOM 734 C C . PHE A 1 94 ? -28.282 -0.416 8.198 1.00 48.62 94 PHE A C 1
ATOM 736 O O . PHE A 1 94 ? -28.534 0.524 7.444 1.00 48.62 94 PHE A O 1
ATOM 743 N N . SER A 1 95 ? -28.380 -1.690 7.797 1.00 43.97 95 SER A N 1
ATOM 744 C CA . SER A 1 95 ? -28.975 -2.067 6.503 1.00 43.97 95 SER A CA 1
ATOM 745 C C . SER A 1 95 ? -30.475 -1.765 6.488 1.00 43.97 95 SER A C 1
ATOM 747 O O . SER A 1 95 ? -30.957 -1.146 5.544 1.00 43.97 95 SER A O 1
ATOM 749 N N . VAL A 1 96 ? -31.183 -2.071 7.580 1.00 47.59 96 VAL A N 1
ATOM 750 C CA . VAL A 1 96 ? -32.592 -1.696 7.770 1.00 47.59 96 VAL A CA 1
ATOM 751 C C . VAL A 1 96 ? -32.763 -0.172 7.871 1.00 47.59 96 VAL A C 1
ATOM 753 O O . VAL A 1 96 ? -33.740 0.343 7.351 1.00 47.59 96 VAL A O 1
ATOM 756 N N . SER A 1 97 ? -31.808 0.583 8.433 1.00 46.75 97 SER A N 1
ATOM 757 C CA . SER A 1 97 ? -31.853 2.051 8.550 1.00 46.75 97 SER A CA 1
ATOM 758 C C . SER A 1 97 ? -31.515 2.777 7.249 1.00 46.75 97 SER A C 1
ATOM 760 O O . SER A 1 97 ? -32.176 3.762 6.951 1.00 46.75 97 SER A O 1
ATOM 762 N N . LYS A 1 98 ? -30.549 2.305 6.442 1.00 45.34 98 LYS A N 1
ATOM 763 C CA . LYS A 1 98 ? -30.306 2.858 5.093 1.00 45.34 98 LYS A CA 1
ATOM 764 C C . LYS A 1 98 ? -31.489 2.597 4.159 1.00 45.34 98 LYS A C 1
ATOM 766 O O . LYS A 1 98 ? -31.842 3.490 3.401 1.00 45.34 98 LYS A O 1
ATOM 771 N N . VAL A 1 99 ? -32.123 1.422 4.255 1.00 43.00 99 VAL A N 1
ATOM 772 C CA . VAL A 1 99 ? -33.356 1.101 3.511 1.00 43.00 99 VAL A CA 1
ATOM 773 C C . VAL A 1 99 ? -34.567 1.878 4.065 1.00 43.00 99 VAL A C 1
ATOM 775 O O . VAL A 1 99 ? -35.402 2.334 3.294 1.00 43.00 99 VAL A O 1
ATOM 778 N N . ALA A 1 100 ? -34.654 2.116 5.380 1.00 40.16 100 ALA A N 1
ATOM 779 C CA . ALA A 1 100 ? -35.737 2.903 5.988 1.00 40.16 100 ALA A CA 1
ATOM 780 C C . ALA A 1 100 ? -35.594 4.426 5.796 1.00 40.16 100 ALA A C 1
ATOM 782 O O . ALA A 1 100 ? -36.597 5.140 5.870 1.00 40.16 100 ALA A O 1
ATOM 783 N N . GLN A 1 101 ? -34.386 4.935 5.515 1.00 45.44 101 GLN A N 1
ATOM 784 C CA . GLN A 1 101 ? -34.149 6.363 5.259 1.00 45.44 101 GLN A CA 1
ATOM 785 C C . GLN A 1 101 ? -34.754 6.860 3.940 1.00 45.44 101 GLN A C 1
ATOM 787 O O . GLN A 1 101 ? -34.826 8.071 3.742 1.00 45.44 101 GLN A O 1
ATOM 792 N N . GLU A 1 102 ? -35.242 5.957 3.084 1.00 43.56 102 GLU A N 1
ATOM 793 C CA . GLU A 1 102 ? -36.025 6.313 1.898 1.00 43.56 102 GLU A CA 1
ATOM 794 C C . GLU A 1 102 ? -37.554 6.217 2.097 1.00 43.56 102 GLU A C 1
ATOM 796 O O . GLU A 1 102 ? -38.273 6.586 1.171 1.00 43.56 102 GLU A O 1
ATOM 801 N N . MET A 1 103 ? -38.099 5.801 3.264 1.00 37.47 103 MET A N 1
ATOM 802 C CA . MET A 1 103 ? -39.564 5.593 3.371 1.00 37.47 103 MET A CA 1
ATOM 803 C C . MET A 1 103 ? -40.337 6.131 4.594 1.00 37.47 103 MET A C 1
ATOM 805 O O . MET A 1 103 ? -41.560 6.193 4.490 1.00 37.47 103 MET A O 1
ATOM 809 N N . VAL A 1 104 ? -39.764 6.573 5.724 1.00 37.00 104 VAL A N 1
ATOM 810 C CA . VAL A 1 104 ? -40.639 7.015 6.846 1.00 37.00 104 VAL A CA 1
ATOM 811 C C . VAL A 1 104 ? -40.104 8.219 7.633 1.00 37.00 104 VAL A C 1
ATOM 813 O O . VAL A 1 104 ? -39.274 8.043 8.524 1.00 37.00 104 VAL A O 1
ATOM 816 N N . PRO A 1 105 ? -40.638 9.441 7.434 1.00 45.69 105 PRO A N 1
ATOM 817 C CA . PRO A 1 105 ? -40.759 10.373 8.544 1.00 45.69 105 PRO A CA 1
ATOM 818 C C . PRO A 1 105 ? -41.970 9.925 9.384 1.00 45.69 105 PRO A C 1
ATOM 820 O O . PRO A 1 105 ? -42.968 9.516 8.806 1.00 45.69 105 PRO A O 1
ATOM 823 N N . ILE A 1 106 ? -41.901 9.986 10.722 1.00 42.06 106 ILE A N 1
ATOM 824 C CA . ILE A 1 106 ? -43.018 10.287 11.664 1.00 42.06 106 ILE A CA 1
ATOM 825 C C . ILE A 1 106 ? -42.945 9.554 13.031 1.00 42.06 106 ILE A C 1
ATOM 827 O O . ILE A 1 106 ? -43.516 10.091 13.972 1.00 42.06 106 ILE A O 1
ATOM 831 N N . ILE A 1 107 ? -42.226 8.436 13.271 1.00 49.31 107 ILE A N 1
ATOM 832 C CA . ILE A 1 107 ? -42.350 7.763 14.604 1.00 49.31 107 ILE A CA 1
ATOM 833 C C . ILE A 1 107 ? -41.079 7.130 15.216 1.00 49.31 107 ILE A C 1
ATOM 835 O O . ILE A 1 107 ? -41.112 5.977 15.637 1.00 49.31 107 ILE A O 1
ATOM 839 N N . MET A 1 108 ? -39.962 7.854 15.369 1.00 39.03 108 MET A N 1
ATOM 840 C CA . MET A 1 108 ? -38.889 7.403 16.285 1.00 39.03 108 MET A CA 1
ATOM 841 C C . MET A 1 108 ? -38.574 8.465 17.349 1.00 39.03 108 MET A C 1
ATOM 843 O O . MET A 1 108 ? -38.110 9.558 17.045 1.00 39.03 108 MET A O 1
ATOM 847 N N . ASN A 1 109 ? -38.871 8.131 18.610 1.00 37.88 109 ASN A N 1
ATOM 848 C CA . ASN A 1 109 ? -38.726 8.993 19.788 1.00 37.88 109 ASN A CA 1
ATOM 849 C C . ASN A 1 109 ? -37.284 9.504 19.979 1.00 37.88 109 ASN A C 1
ATOM 851 O O . ASN A 1 109 ? -36.321 8.743 19.863 1.00 37.88 109 ASN A O 1
ATOM 855 N N . ALA A 1 110 ? -37.147 10.769 20.391 1.00 46.06 110 ALA A N 1
ATOM 856 C CA . ALA A 1 110 ? -35.872 11.454 20.646 1.00 46.06 110 ALA A CA 1
ATOM 857 C C . ALA A 1 110 ? -34.947 10.733 21.657 1.00 46.06 110 ALA A C 1
ATOM 859 O O . ALA A 1 110 ? -33.727 10.847 21.572 1.00 46.06 110 ALA A O 1
ATOM 860 N N . SER A 1 111 ? -35.505 9.922 22.565 1.00 43.56 111 SER A N 1
ATOM 861 C CA . SER A 1 111 ? -34.724 9.105 23.508 1.00 43.56 111 SER A CA 1
ATOM 862 C C . SER A 1 111 ? -34.009 7.920 22.841 1.00 43.56 111 SER A C 1
ATOM 864 O O . SER A 1 111 ? -32.981 7.465 23.336 1.00 43.56 111 SER A O 1
ATOM 866 N N . SER A 1 112 ? -34.522 7.429 21.706 1.00 46.03 112 SER A N 1
ATOM 867 C CA . SER A 1 112 ? -33.853 6.401 20.899 1.00 46.03 112 SER A CA 1
ATOM 868 C C . SER A 1 112 ? -32.750 7.025 20.041 1.00 46.03 112 SER A C 1
ATOM 870 O O . SER A 1 112 ? -31.662 6.468 19.966 1.00 46.03 112 SER A O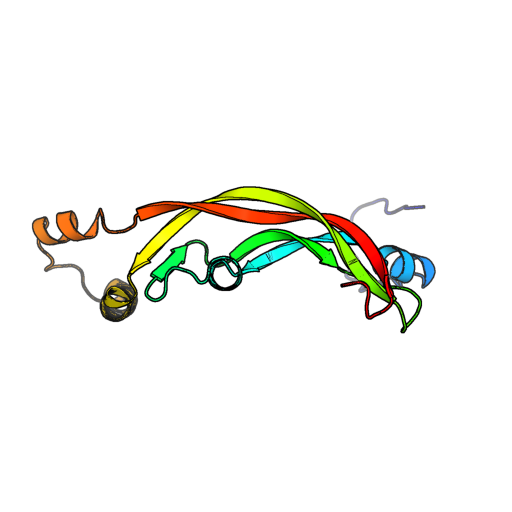 1
ATOM 872 N N . TYR A 1 113 ? -32.959 8.246 19.525 1.00 43.66 113 TYR A N 1
ATOM 873 C CA . TYR A 1 113 ? -31.897 9.047 18.900 1.00 43.66 113 TYR A CA 1
ATOM 874 C C . TYR A 1 113 ? -30.701 9.253 19.839 1.00 43.66 113 TYR A C 1
ATOM 876 O O . TYR A 1 113 ? -29.568 9.070 19.413 1.00 43.66 113 TYR A O 1
ATOM 884 N N . PHE A 1 114 ? -30.928 9.538 21.123 1.00 39.69 114 PHE A N 1
ATOM 885 C CA . PHE A 1 114 ? -29.840 9.757 22.085 1.00 39.69 114 PHE A CA 1
ATOM 886 C C . PHE A 1 114 ? -28.963 8.505 22.320 1.00 39.69 114 PHE A C 1
ATOM 888 O O . PHE A 1 114 ? -27.750 8.622 22.421 1.00 39.69 114 PHE A O 1
ATOM 895 N N . HIS A 1 115 ? -29.534 7.292 22.285 1.00 39.97 115 HIS A N 1
ATOM 896 C CA . HIS A 1 115 ? -28.763 6.032 22.289 1.00 39.97 115 HIS A CA 1
ATOM 897 C C . HIS A 1 115 ? -28.176 5.651 20.914 1.00 39.97 115 HIS A C 1
ATOM 899 O O . HIS A 1 115 ? -27.326 4.764 20.811 1.00 39.97 115 HIS A O 1
ATOM 905 N N . ILE A 1 116 ? -28.638 6.276 19.831 1.00 45.56 116 ILE A N 1
ATOM 906 C CA . ILE A 1 116 ? -28.135 6.060 18.467 1.00 45.56 116 ILE A CA 1
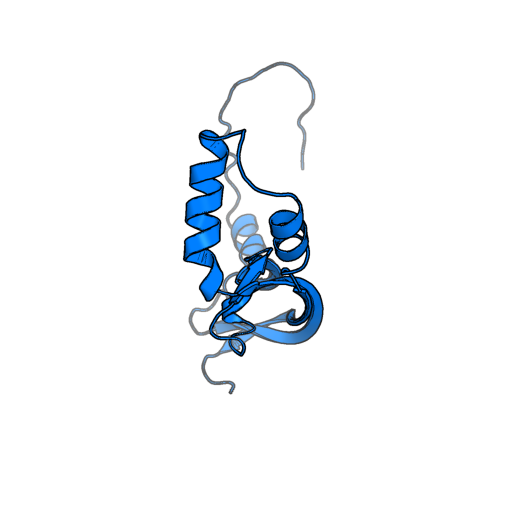ATOM 907 C C . ILE A 1 116 ? -26.953 6.991 18.158 1.00 45.56 116 ILE A C 1
ATOM 909 O O . ILE A 1 116 ? -26.099 6.605 17.358 1.00 45.56 116 ILE A O 1
ATOM 913 N N . LEU A 1 117 ? -26.867 8.150 18.821 1.00 46.00 117 LEU A N 1
ATOM 914 C CA . LEU A 1 117 ? -25.875 9.195 18.552 1.00 46.00 117 LEU A CA 1
ATOM 915 C C . LEU A 1 117 ? -24.449 8.895 19.070 1.00 46.00 117 LEU A C 1
ATOM 917 O O . LEU A 1 117 ? -23.516 9.463 18.516 1.00 46.00 117 LEU A O 1
ATOM 921 N N . ASP A 1 118 ? -24.248 7.948 19.999 1.00 49.75 118 ASP A N 1
ATOM 922 C CA . ASP A 1 118 ? -22.924 7.629 20.584 1.00 49.75 118 ASP A CA 1
ATOM 923 C C . ASP A 1 118 ? -22.533 6.131 20.500 1.00 49.75 118 ASP A C 1
ATOM 925 O O . ASP A 1 118 ? -22.136 5.516 21.486 1.00 49.75 118 ASP A O 1
ATOM 929 N N . VAL A 1 119 ? -22.644 5.488 19.327 1.00 56.03 119 VAL A N 1
ATOM 930 C CA . VAL A 1 119 ? -22.180 4.080 19.135 1.00 56.03 119 VAL A CA 1
ATOM 931 C C . VAL A 1 119 ? -21.181 3.940 17.983 1.00 56.03 119 VAL A C 1
ATOM 933 O O . VAL A 1 119 ? -21.045 2.885 17.368 1.00 56.03 119 VAL A O 1
ATOM 936 N N . SER A 1 120 ? -20.486 5.024 17.651 1.00 58.88 120 SER A N 1
ATOM 937 C CA . SER A 1 120 ? -19.297 4.975 16.805 1.00 58.88 120 SER A CA 1
ATOM 938 C C . SER A 1 120 ? -18.107 5.406 17.641 1.00 58.88 120 SER A C 1
ATOM 940 O O . SER A 1 120 ? -18.018 6.571 18.028 1.00 58.88 120 SER A O 1
ATOM 942 N N . PHE A 1 121 ? -17.200 4.480 17.924 1.00 72.44 121 PHE A N 1
ATOM 943 C CA . PHE A 1 121 ? -15.996 4.798 18.682 1.00 72.44 121 PHE A CA 1
ATOM 944 C C . PHE A 1 121 ? -14.901 5.239 17.716 1.00 72.44 121 PHE A C 1
ATOM 946 O O . PHE A 1 121 ? -14.567 4.516 16.777 1.00 72.44 121 PHE A O 1
ATOM 953 N N . SER A 1 122 ? -14.343 6.428 17.939 1.00 77.81 122 SER A N 1
ATOM 954 C CA . SER A 1 122 ? -13.109 6.844 17.272 1.00 77.81 122 SER A CA 1
ATOM 955 C C . SER A 1 122 ? -11.945 6.087 17.903 1.00 77.81 122 SER A C 1
ATOM 957 O O . SER A 1 122 ? -11.619 6.315 19.067 1.00 77.81 122 SER A O 1
ATOM 959 N N . LYS A 1 123 ? -11.313 5.192 17.146 1.00 82.94 123 LYS A N 1
ATOM 960 C CA . LYS A 1 123 ? -10.113 4.456 17.558 1.00 82.94 123 LYS A CA 1
ATOM 961 C C . LYS A 1 123 ? -8.926 4.961 16.750 1.00 82.94 123 LYS A C 1
ATOM 963 O O . LYS A 1 123 ? -9.028 5.168 15.543 1.00 82.94 123 LYS A O 1
ATOM 968 N N . VAL A 1 124 ? -7.800 5.163 17.424 1.00 88.44 124 VAL A N 1
ATOM 969 C CA . VAL A 1 124 ? -6.520 5.384 16.752 1.00 88.44 124 VAL A CA 1
ATOM 970 C C . VAL A 1 124 ? -5.887 4.017 16.536 1.00 88.44 124 VAL A C 1
ATOM 972 O O . VAL A 1 124 ? -5.649 3.288 17.498 1.00 88.44 124 VAL A O 1
ATOM 975 N N . ILE A 1 125 ? -5.659 3.661 15.279 1.00 88.19 125 ILE A N 1
ATOM 976 C CA . ILE A 1 125 ? -4.962 2.437 14.880 1.00 88.19 125 ILE A CA 1
ATOM 977 C C . ILE A 1 125 ? -3.569 2.790 14.364 1.00 88.19 125 ILE A C 1
ATOM 979 O O . ILE A 1 125 ? -3.330 3.920 13.945 1.00 88.19 125 ILE A O 1
ATOM 983 N N . SER A 1 126 ? -2.653 1.829 14.405 1.00 91.25 126 SER A N 1
ATOM 984 C CA . SER A 1 126 ? -1.288 1.969 13.901 1.00 91.25 126 SER A CA 1
ATOM 985 C C . SER A 1 126 ? -1.065 0.910 12.831 1.00 91.25 126 SER A C 1
ATOM 987 O O . SER A 1 126 ? -1.153 -0.279 13.139 1.00 91.25 126 SER A O 1
ATOM 989 N N . ILE A 1 127 ? -0.831 1.331 11.588 1.00 91.19 127 ILE A N 1
ATOM 990 C CA . ILE A 1 127 ? -0.608 0.429 10.451 1.00 91.19 127 ILE A CA 1
ATOM 991 C C . ILE A 1 127 ? 0.804 0.648 9.905 1.00 91.19 127 ILE A C 1
ATOM 993 O O . ILE A 1 127 ? 1.307 1.772 9.883 1.00 91.19 127 ILE A O 1
ATOM 997 N N . LYS A 1 128 ? 1.453 -0.435 9.463 1.00 93.31 128 LYS A N 1
ATOM 998 C CA . LYS A 1 128 ? 2.768 -0.375 8.822 1.00 93.31 128 LYS A CA 1
ATOM 999 C C . LYS A 1 128 ? 2.663 0.167 7.396 1.00 93.31 128 LYS A C 1
ATOM 1001 O O . LYS A 1 128 ? 1.913 -0.340 6.556 1.00 93.31 128 LYS A O 1
ATOM 1006 N N . GLU A 1 129 ? 3.482 1.168 7.131 1.00 94.62 129 GLU A N 1
ATOM 1007 C CA . GLU A 1 129 ? 3.685 1.823 5.850 1.00 94.62 129 GLU A CA 1
ATOM 1008 C C . GLU A 1 129 ? 5.126 1.597 5.377 1.00 94.62 129 GLU A C 1
ATOM 1010 O O . GLU A 1 129 ? 6.047 1.469 6.189 1.00 94.62 129 GLU A O 1
ATOM 1015 N N . THR A 1 130 ? 5.340 1.498 4.067 1.00 95.94 130 THR A N 1
ATOM 1016 C CA . THR A 1 130 ? 6.660 1.230 3.492 1.00 95.94 130 THR A CA 1
ATOM 1017 C C . THR A 1 130 ? 7.415 2.520 3.182 1.00 95.94 130 THR A C 1
ATOM 1019 O O . THR A 1 130 ? 6.911 3.385 2.475 1.00 95.94 130 THR A O 1
ATOM 1022 N N . LEU A 1 131 ? 8.666 2.612 3.639 1.00 94.44 131 LEU A N 1
ATOM 1023 C CA . LEU A 1 131 ? 9.575 3.719 3.331 1.00 94.44 131 LEU A CA 1
ATOM 1024 C C . LEU A 1 131 ? 10.502 3.402 2.151 1.00 94.44 131 LEU A C 1
ATOM 1026 O O . LEU A 1 131 ? 10.778 4.284 1.342 1.00 94.44 131 LEU A O 1
ATOM 1030 N N . PHE A 1 132 ? 10.970 2.154 2.042 1.00 95.88 132 PHE A N 1
ATOM 1031 C CA . PHE A 1 132 ? 11.866 1.709 0.970 1.00 95.88 132 PHE A CA 1
ATOM 1032 C C . PHE A 1 132 ? 11.471 0.342 0.411 1.00 95.88 132 PHE A C 1
ATOM 1034 O O . PHE A 1 132 ? 11.073 -0.553 1.157 1.00 95.88 132 PHE A O 1
ATOM 1041 N N . CYS A 1 133 ? 11.641 0.198 -0.905 1.00 96.12 133 CYS A N 1
ATOM 1042 C CA . CYS A 1 133 ? 11.398 -1.021 -1.672 1.00 96.12 133 CYS A CA 1
ATOM 1043 C C . CYS A 1 133 ? 12.665 -1.427 -2.416 1.00 96.12 133 CYS A C 1
ATOM 1045 O O . CYS A 1 133 ? 13.322 -0.567 -3.009 1.00 96.12 133 CYS A O 1
ATOM 1047 N N . LEU A 1 134 ? 12.992 -2.718 -2.410 1.00 94.88 134 LEU A N 1
ATOM 1048 C CA . LEU A 1 134 ? 14.110 -3.266 -3.176 1.00 94.88 134 LEU A CA 1
ATOM 1049 C C . LEU A 1 134 ? 13.720 -4.585 -3.842 1.00 94.88 134 LEU A C 1
ATOM 1051 O O . LEU A 1 134 ? 12.869 -5.322 -3.354 1.00 94.88 134 LEU A O 1
ATOM 1055 N N . CYS A 1 135 ? 14.382 -4.867 -4.961 1.00 95.44 135 CYS A N 1
ATOM 1056 C CA . CYS A 1 135 ? 14.297 -6.147 -5.648 1.00 95.44 135 CYS A CA 1
ATOM 1057 C C . CYS A 1 135 ? 15.173 -7.175 -4.932 1.00 95.44 135 CYS A C 1
ATOM 1059 O O . CYS A 1 135 ? 16.391 -7.000 -4.864 1.00 95.44 135 CYS A O 1
ATOM 1061 N N . GLN A 1 136 ? 14.557 -8.225 -4.400 1.00 94.12 136 GLN A N 1
ATOM 1062 C CA . GLN A 1 136 ? 15.220 -9.290 -3.645 1.00 94.12 136 GLN A CA 1
ATOM 1063 C C . GLN A 1 136 ? 14.838 -10.652 -4.221 1.00 94.12 136 GLN A C 1
ATOM 1065 O O . GLN A 1 136 ? 13.746 -10.807 -4.757 1.00 94.12 136 GLN A O 1
ATOM 1070 N N . ALA A 1 137 ? 15.739 -11.632 -4.140 1.00 91.12 137 ALA A N 1
ATOM 1071 C CA . ALA A 1 137 ? 15.436 -12.983 -4.604 1.00 91.12 137 ALA A CA 1
ATOM 1072 C C . ALA A 1 137 ? 14.452 -13.688 -3.656 1.00 91.12 137 ALA A C 1
ATOM 1074 O O . ALA A 1 137 ? 14.340 -13.324 -2.487 1.00 91.12 137 ALA A O 1
ATOM 1075 N N . HIS A 1 138 ? 13.767 -14.726 -4.129 1.00 72.88 138 HIS A N 1
ATOM 1076 C CA . HIS A 1 138 ? 12.951 -15.571 -3.256 1.00 72.88 138 HIS A CA 1
ATOM 1077 C C . HIS A 1 138 ? 13.821 -16.270 -2.190 1.00 72.88 138 HIS A C 1
ATOM 1079 O O . HIS A 1 138 ? 14.799 -16.931 -2.536 1.00 72.88 138 HIS A O 1
ATOM 1085 N N . GLY A 1 139 ? 13.452 -16.159 -0.906 1.00 63.88 139 GLY A N 1
ATOM 1086 C CA . GLY A 1 139 ? 14.089 -16.903 0.196 1.00 63.88 139 GLY A CA 1
ATOM 1087 C C . GLY A 1 139 ? 15.053 -16.115 1.095 1.00 63.88 139 GLY A C 1
ATOM 1088 O O . GLY A 1 139 ? 15.994 -16.706 1.615 1.00 63.88 139 GLY A O 1
ATOM 1089 N N . TRP A 1 140 ? 14.838 -14.808 1.280 1.00 57.66 140 TRP A N 1
ATOM 1090 C CA . TRP A 1 140 ? 15.579 -13.974 2.245 1.00 57.66 140 TRP A CA 1
ATOM 1091 C C . TRP A 1 140 ? 14.792 -13.695 3.541 1.00 57.66 140 TRP A C 1
ATOM 1093 O O . TRP A 1 140 ? 14.909 -12.606 4.100 1.00 57.66 140 TRP A O 1
ATOM 1103 N N . ASP A 1 141 ? 14.030 -14.686 4.013 1.00 49.09 141 ASP A N 1
ATOM 1104 C CA . ASP A 1 141 ? 13.465 -14.737 5.372 1.00 49.09 141 ASP A CA 1
ATOM 1105 C C . ASP A 1 141 ? 14.113 -15.875 6.176 1.00 49.09 141 ASP A C 1
ATOM 1107 O O . ASP A 1 141 ? 14.245 -16.993 5.618 1.00 49.09 141 ASP A O 1
#

InterPro domains:
  IPR000072 PDGF/VEGF domain [PF00341] (29-86)
  IPR000072 PDGF/VEGF domain [PS50278] (16-136)
  IPR000072 PDGF/VEGF domain [SM00141] (27-105)
  IPR029034 Cystine-knot cytokine [G3DSA:2.10.90.10] (14-139)
  IPR029034 Cystine-knot cytokine [SSF57501] (15-88)
  IPR050507 Platelet-derived/Vascular endothelial growth factor [PTHR12025] (17-85)

pLDDT: mean 74.06, std 21.33, range [34.31, 96.88]

Foldseek 3Di:
DDDDDDDDDDPDPPVPDDDPVRVQVVQPKDWDWDWDAPCVQCVPDPFKQKVVRTDIFIDIGGDDPDPQWDKDFPDKDKDKDKIKIAGNVCPVVVVVVVVCVPPDDDDDDVVVVVVVVPRIDTDIDIGIHGDDIDIDGPDPD

Organism: Cyprinus carpio (NCBI:txid7962)

Radius of gyration: 23.93 Å; chains: 1; bounding box: 59×44×55 Å

Secondary structure (DSSP, 8-state):
-------S-----------HHHHHHHHBSEEEEEEEEHHHH-TT-TTEEEESSEEEEEEEESB-SSTTEEEEEEEEE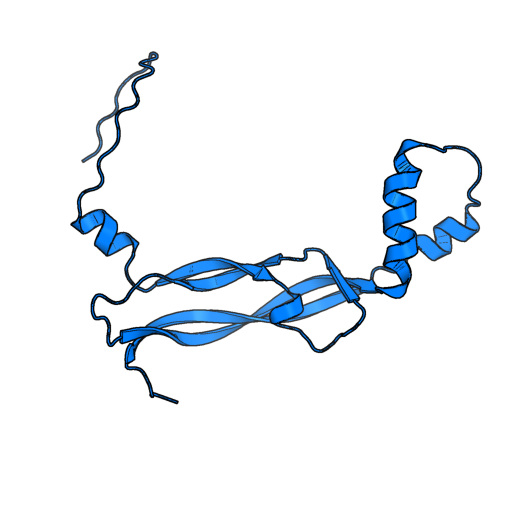EEEEEEEEEEGGGHHHHHHHHHHTTT--S---HHHHHHHTT--EEEEEEEEEEEEEEEEETT--

Sequence (141 aa):
MHTCKGHRLVFLCCVAVMLFQEVWGKSFCRTIEKLVEVVQEYPGEVEHIFSPTCVPLVRCAGCCGDENLECHPTLTSNTTMQVRIFPLTRLTIFSVSKVAQEMVPIIMNASSYFHILDVSFSKVISIKETLFCLCQAHGWD